Protein AF-A0A0Q8NIK4-F1 (afdb_monomer_lite)

Foldseek 3Di:
DVVVVVVVVVVVVLVVVLVVVLVVLVVQVPDPPPCSNVVSVVVLLVLLVVLLVLLVVLVVVLVDPPDPDLVVSLVSLQVSLVSLVSSLVSVVVCVVVVSDPCVVVVDCSNVRSNVSSVSSVVSSVVSVVVVD

Structure (mmCIF, N/CA/C/O backbone):
data_AF-A0A0Q8NIK4-F1
#
_entry.id   AF-A0A0Q8NIK4-F1
#
loop_
_atom_site.group_PDB
_atom_site.id
_atom_site.type_symbol
_atom_site.label_atom_id
_atom_site.label_alt_id
_atom_site.label_comp_id
_atom_site.label_asym_id
_atom_site.label_entity_id
_atom_site.label_seq_id
_atom_site.pdbx_PDB_ins_code
_atom_site.Cartn_x
_atom_site.Cartn_y
_atom_site.Cartn_z
_atom_site.occupancy
_atom_site.B_iso_or_equiv
_atom_site.auth_seq_id
_ato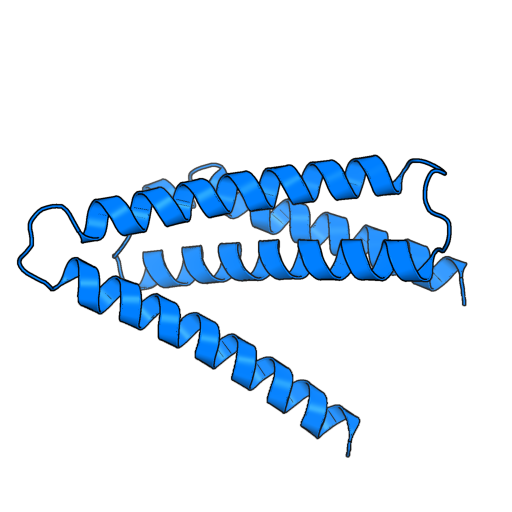m_site.auth_comp_id
_atom_site.auth_asym_id
_atom_site.auth_atom_id
_atom_site.pdbx_PDB_model_num
ATOM 1 N N . MET A 1 1 ? 10.766 -5.848 25.399 1.00 55.03 1 MET A N 1
ATOM 2 C CA . MET A 1 1 ? 11.530 -6.681 24.437 1.00 55.03 1 MET A CA 1
ATOM 3 C C . MET A 1 1 ? 10.677 -7.301 23.326 1.00 55.03 1 MET A C 1
ATOM 5 O O . MET A 1 1 ? 10.915 -6.945 22.181 1.00 55.03 1 MET A O 1
ATOM 9 N N . LYS A 1 2 ? 9.654 -8.132 23.610 1.00 60.34 2 LYS A N 1
ATOM 10 C CA . LYS A 1 2 ? 8.789 -8.764 22.575 1.00 60.34 2 LYS A CA 1
ATOM 11 C C . LYS A 1 2 ? 8.246 -7.798 21.505 1.00 60.34 2 LYS A C 1
ATOM 13 O O . LYS A 1 2 ? 8.284 -8.114 20.325 1.00 60.34 2 LYS A O 1
ATOM 18 N N . ASN A 1 3 ? 7.803 -6.604 21.906 1.00 70.81 3 ASN A N 1
ATOM 19 C CA . ASN A 1 3 ? 7.254 -5.600 20.984 1.00 70.81 3 ASN A CA 1
ATOM 20 C C . ASN A 1 3 ? 8.318 -5.003 20.031 1.00 70.81 3 ASN A C 1
ATOM 22 O O . ASN A 1 3 ? 8.022 -4.696 18.884 1.00 70.81 3 ASN A O 1
ATOM 26 N N . ILE A 1 4 ? 9.572 -4.876 20.483 1.00 74.69 4 ILE A N 1
ATOM 27 C CA . ILE A 1 4 ? 10.686 -4.369 19.659 1.00 74.69 4 ILE A CA 1
ATOM 28 C C . ILE A 1 4 ? 11.083 -5.422 18.620 1.00 74.69 4 ILE A C 1
ATOM 30 O O . ILE A 1 4 ? 11.215 -5.098 17.444 1.00 74.69 4 ILE A O 1
ATOM 34 N N . ILE A 1 5 ? 11.184 -6.686 19.045 1.00 72.75 5 ILE A N 1
ATOM 35 C CA . ILE A 1 5 ? 11.482 -7.823 18.162 1.00 72.75 5 ILE A CA 1
ATOM 36 C C . ILE A 1 5 ? 10.395 -7.961 17.092 1.00 72.75 5 ILE A C 1
ATOM 38 O O . ILE A 1 5 ? 10.711 -8.050 15.913 1.00 72.75 5 ILE A O 1
ATOM 42 N N . TYR A 1 6 ? 9.116 -7.894 17.479 1.00 70.19 6 TYR A N 1
ATOM 43 C CA . TYR A 1 6 ? 8.000 -7.969 16.534 1.00 70.19 6 TYR A CA 1
ATOM 44 C C . TYR A 1 6 ? 8.032 -6.835 15.503 1.00 70.19 6 TYR A C 1
ATOM 46 O O . TYR A 1 6 ? 7.934 -7.094 14.309 1.00 70.19 6 TYR A O 1
ATOM 54 N N . LYS A 1 7 ? 8.231 -5.582 15.938 1.00 66.19 7 LYS A N 1
ATOM 55 C CA . LYS A 1 7 ? 8.348 -4.430 15.028 1.00 66.19 7 LYS A CA 1
ATOM 56 C C . LYS A 1 7 ? 9.536 -4.560 14.074 1.00 66.19 7 LYS A C 1
ATOM 58 O O . LYS A 1 7 ? 9.392 -4.261 12.894 1.00 66.19 7 LYS A O 1
ATOM 63 N N . SER A 1 8 ? 10.683 -5.019 14.575 1.00 63.94 8 SER A N 1
ATOM 64 C CA . SER A 1 8 ? 11.885 -5.246 13.766 1.00 63.94 8 SER A CA 1
ATOM 65 C C . SER A 1 8 ? 11.675 -6.351 12.728 1.00 63.94 8 SER A C 1
ATOM 67 O O . SER A 1 8 ? 12.068 -6.180 11.579 1.00 63.94 8 SER A O 1
ATOM 69 N N . LEU A 1 9 ? 10.984 -7.430 13.100 1.00 67.88 9 LEU A N 1
ATOM 70 C CA . LEU A 1 9 ? 10.668 -8.545 12.208 1.00 67.88 9 LEU A CA 1
ATOM 71 C C . LEU A 1 9 ? 9.644 -8.156 11.130 1.00 67.88 9 LEU A C 1
ATOM 73 O O . LEU A 1 9 ? 9.759 -8.560 9.979 1.00 67.88 9 LEU A O 1
ATOM 77 N N . LEU A 1 10 ? 8.663 -7.321 11.478 1.00 71.69 10 LEU A N 1
ATOM 78 C CA . LEU A 1 10 ? 7.687 -6.786 10.524 1.00 71.69 10 LEU A CA 1
ATOM 79 C C . LEU A 1 10 ? 8.352 -5.824 9.528 1.00 71.69 10 LEU A C 1
ATOM 81 O O . LEU A 1 10 ? 8.053 -5.855 8.336 1.00 71.69 10 LEU A O 1
ATOM 85 N N . LEU A 1 11 ? 9.293 -5.005 10.008 1.00 67.56 11 LEU A N 1
ATOM 86 C CA . LEU A 1 11 ? 10.091 -4.122 9.163 1.00 67.56 11 LEU A CA 1
ATOM 87 C C . LEU A 1 11 ? 11.012 -4.915 8.225 1.00 67.56 11 LEU A C 1
ATOM 89 O O . LEU A 1 11 ? 11.074 -4.602 7.040 1.00 67.56 11 LEU A O 1
ATOM 93 N N . SER A 1 12 ? 11.694 -5.954 8.719 1.00 63.69 12 SER A N 1
ATOM 94 C CA . SER A 1 12 ? 12.572 -6.782 7.884 1.00 63.69 12 SER A CA 1
ATOM 95 C C . SER A 1 12 ? 11.790 -7.551 6.817 1.00 63.69 12 SER A C 1
ATOM 97 O O . SER A 1 12 ? 12.235 -7.610 5.673 1.00 63.69 12 SER A O 1
ATOM 99 N N . LEU A 1 13 ? 10.596 -8.058 7.140 1.00 71.75 13 LEU A N 1
ATOM 100 C CA . LEU A 1 13 ? 9.661 -8.654 6.176 1.00 71.75 13 LEU A CA 1
ATOM 101 C C . LEU A 1 13 ? 9.206 -7.665 5.096 1.00 71.75 13 LEU A C 1
ATOM 103 O O . LEU A 1 13 ? 9.050 -8.042 3.936 1.00 71.75 13 LEU A O 1
ATOM 107 N N . LEU A 1 14 ? 8.989 -6.402 5.464 1.00 72.44 14 LEU A N 1
ATOM 108 C CA . LEU A 1 14 ? 8.603 -5.359 4.518 1.00 72.44 14 LEU A CA 1
ATOM 109 C C . LEU A 1 14 ? 9.765 -5.001 3.582 1.00 72.44 14 LEU A C 1
ATOM 111 O O . LEU A 1 14 ? 9.577 -4.965 2.369 1.00 72.44 14 LEU A O 1
ATOM 115 N N . ILE A 1 15 ? 10.971 -4.814 4.128 1.00 70.31 15 ILE A N 1
ATOM 116 C CA . ILE A 1 15 ? 12.180 -4.523 3.343 1.00 70.31 15 ILE A CA 1
ATOM 117 C C . ILE A 1 15 ? 12.505 -5.681 2.398 1.00 70.31 15 ILE A C 1
ATOM 119 O O . ILE A 1 15 ? 12.762 -5.449 1.222 1.00 70.31 15 ILE A O 1
ATOM 123 N N . THR A 1 16 ? 12.456 -6.925 2.878 1.00 71.19 16 THR A N 1
ATOM 124 C CA . THR A 1 16 ? 12.718 -8.109 2.043 1.00 71.19 16 THR A CA 1
ATOM 125 C C . THR A 1 16 ? 11.670 -8.286 0.949 1.00 71.19 16 THR A C 1
ATOM 127 O O . THR A 1 16 ? 12.046 -8.592 -0.179 1.00 71.19 16 THR A O 1
ATOM 130 N N . ASN A 1 17 ? 10.386 -8.021 1.222 1.00 75.44 17 ASN A N 1
ATOM 131 C CA . ASN A 1 17 ? 9.359 -8.015 0.177 1.00 75.44 17 ASN A CA 1
ATOM 132 C C . ASN A 1 17 ? 9.643 -6.949 -0.883 1.00 75.44 17 ASN A C 1
ATOM 134 O O . ASN A 1 17 ? 9.665 -7.272 -2.068 1.00 75.44 17 ASN A O 1
ATOM 138 N N . ILE A 1 18 ? 9.918 -5.708 -0.474 1.00 76.00 18 ILE A N 1
ATOM 139 C CA . ILE A 1 18 ? 10.253 -4.628 -1.413 1.00 76.00 18 ILE A CA 1
ATOM 140 C C . ILE A 1 18 ? 11.476 -5.019 -2.245 1.00 76.00 18 ILE A C 1
ATOM 142 O O . ILE A 1 18 ? 11.418 -4.969 -3.468 1.00 76.00 18 ILE A O 1
ATOM 146 N N . TRP A 1 19 ? 12.548 -5.479 -1.599 1.00 72.75 19 TRP A N 1
ATOM 147 C CA . TRP A 1 19 ? 13.774 -5.903 -2.270 1.00 72.75 19 TRP A CA 1
ATOM 148 C C . TRP A 1 19 ? 13.537 -7.047 -3.258 1.00 72.75 19 TRP A C 1
ATOM 150 O O . TRP A 1 19 ? 14.012 -6.988 -4.386 1.00 72.75 19 TRP A O 1
ATOM 160 N N . SER A 1 20 ? 12.762 -8.064 -2.873 1.00 70.81 20 SER A N 1
ATOM 161 C CA . SER A 1 20 ? 12.446 -9.198 -3.749 1.00 70.81 20 SER A CA 1
ATOM 162 C C . SER A 1 20 ? 11.687 -8.765 -5.001 1.00 70.81 20 SER A C 1
ATOM 164 O O . SER A 1 20 ? 11.989 -9.234 -6.096 1.00 70.81 20 SER A O 1
ATOM 166 N N . VAL A 1 21 ? 10.757 -7.818 -4.861 1.00 72.88 21 VAL A N 1
ATOM 167 C CA . VAL A 1 21 ? 10.010 -7.291 -5.999 1.00 72.88 21 VAL A CA 1
ATOM 168 C C . VAL A 1 21 ? 10.908 -6.410 -6.865 1.00 72.88 21 VAL A C 1
ATOM 170 O O . VAL A 1 21 ? 10.871 -6.535 -8.081 1.00 72.88 21 VAL A O 1
ATOM 173 N N . VAL A 1 22 ? 11.771 -5.581 -6.276 1.00 70.62 22 VAL A N 1
ATOM 174 C CA . VAL A 1 22 ? 12.755 -4.782 -7.028 1.00 70.62 22 VAL A CA 1
ATOM 175 C C . VAL A 1 22 ? 13.700 -5.676 -7.825 1.00 70.62 22 VAL A C 1
ATOM 177 O O . VAL A 1 22 ? 13.869 -5.464 -9.020 1.00 70.62 22 VAL A O 1
ATOM 180 N N . MET A 1 23 ? 14.256 -6.717 -7.204 1.00 66.19 23 MET A N 1
ATOM 181 C CA . MET A 1 23 ? 15.102 -7.697 -7.888 1.00 66.19 23 MET A CA 1
ATOM 182 C C . MET A 1 23 ? 14.343 -8.433 -8.994 1.00 66.19 23 MET A C 1
ATOM 184 O O . MET A 1 23 ? 14.907 -8.685 -10.054 1.00 66.19 23 MET A O 1
ATOM 188 N N . PHE A 1 24 ? 13.062 -8.742 -8.778 1.00 71.62 24 PHE A N 1
ATOM 189 C CA . PHE A 1 24 ? 12.196 -9.306 -9.810 1.00 71.62 24 PHE A CA 1
ATOM 190 C C . PHE A 1 24 ? 12.030 -8.350 -10.997 1.00 71.62 24 PHE A C 1
ATOM 192 O O . PHE A 1 24 ? 12.140 -8.790 -12.139 1.00 71.62 24 PHE A O 1
ATOM 199 N N . PHE A 1 25 ? 11.828 -7.053 -10.745 1.00 69.06 25 PHE A N 1
ATOM 200 C CA . PHE A 1 25 ? 11.796 -6.039 -11.797 1.00 69.06 25 PHE A CA 1
ATOM 201 C C . PHE A 1 25 ? 13.129 -5.969 -12.547 1.00 69.06 25 PHE A C 1
ATOM 203 O O . PHE A 1 25 ? 13.125 -6.134 -13.761 1.00 69.06 25 PHE A O 1
ATOM 210 N N . ILE A 1 26 ? 14.257 -5.810 -11.848 1.00 68.69 26 ILE A N 1
ATOM 211 C CA . ILE A 1 26 ? 15.593 -5.747 -12.465 1.00 68.69 26 ILE A CA 1
ATOM 212 C C . ILE A 1 26 ? 15.831 -6.978 -13.352 1.00 68.69 26 ILE A C 1
ATOM 214 O O . ILE A 1 26 ? 16.090 -6.844 -14.542 1.00 68.69 26 ILE A O 1
ATOM 218 N N . TYR A 1 27 ? 15.622 -8.183 -12.818 1.00 67.56 27 TYR A N 1
ATOM 219 C CA . TYR A 1 27 ? 15.838 -9.438 -13.543 1.00 67.56 27 TYR A CA 1
ATOM 220 C C . TYR A 1 27 ? 14.981 -9.582 -14.812 1.00 67.56 27 TYR A C 1
ATOM 222 O O . TYR A 1 27 ? 15.425 -10.149 -15.812 1.00 67.56 27 TYR A O 1
ATOM 230 N N . TYR A 1 28 ? 13.735 -9.103 -14.780 1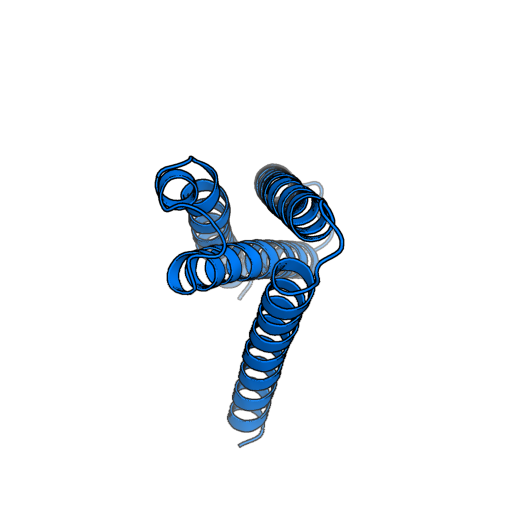.00 66.50 28 TYR A N 1
ATOM 231 C CA . TYR A 1 28 ? 12.816 -9.191 -15.919 1.00 66.50 28 TYR A CA 1
ATOM 232 C C . TYR A 1 28 ? 12.999 -8.084 -16.956 1.00 66.50 28 TYR A C 1
ATOM 234 O O . TYR A 1 28 ? 12.549 -8.259 -18.092 1.00 66.50 28 TYR A O 1
ATOM 242 N N . PHE A 1 29 ? 13.610 -6.964 -16.568 1.00 66.19 29 PHE A N 1
ATOM 243 C CA . PHE A 1 29 ? 13.970 -5.871 -17.467 1.00 66.19 29 PHE A CA 1
ATOM 244 C C . PHE A 1 29 ? 15.362 -6.062 -18.095 1.00 66.19 29 PHE 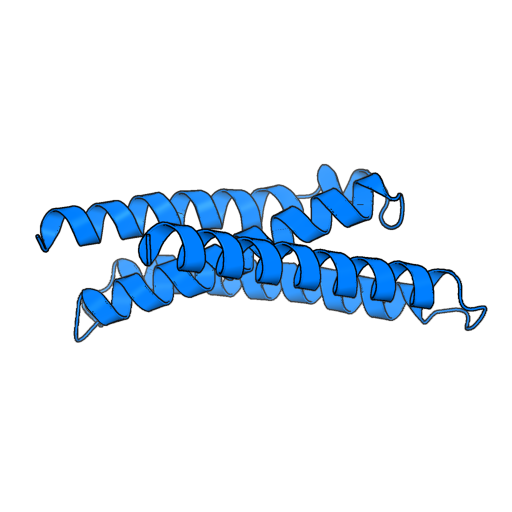A C 1
ATOM 246 O O . PHE A 1 29 ? 15.540 -5.662 -19.241 1.00 66.19 29 PHE A O 1
ATOM 253 N N . ASP A 1 30 ? 16.291 -6.744 -17.413 1.00 65.50 30 ASP A N 1
ATOM 254 C CA . ASP A 1 30 ? 17.627 -7.085 -17.938 1.00 65.50 30 ASP A CA 1
ATOM 255 C C . ASP A 1 30 ? 17.646 -8.340 -18.830 1.00 65.50 30 ASP A C 1
ATOM 257 O O . ASP A 1 30 ? 18.608 -8.576 -19.563 1.00 65.50 30 ASP A O 1
ATOM 261 N N . ASN A 1 31 ? 16.602 -9.175 -18.799 1.00 63.81 31 ASN A N 1
ATOM 262 C CA . ASN A 1 31 ? 16.534 -10.352 -19.665 1.00 63.81 31 ASN A CA 1
ATOM 263 C C . ASN A 1 31 ? 16.185 -9.971 -21.121 1.00 63.81 31 ASN A C 1
ATOM 265 O O . ASN A 1 31 ? 15.229 -9.230 -21.349 1.00 63.81 31 ASN A O 1
ATOM 269 N N . PRO A 1 32 ? 16.855 -10.557 -22.134 1.00 56.91 32 PRO A N 1
ATOM 270 C CA . PRO A 1 32 ? 16.686 -10.212 -23.552 1.00 56.91 32 PRO A CA 1
ATOM 271 C C . PRO A 1 32 ? 15.357 -10.681 -24.170 1.00 56.91 32 PRO A C 1
ATOM 273 O O . PRO A 1 32 ? 15.155 -10.558 -25.380 1.00 56.91 32 PRO A O 1
ATOM 276 N N . VAL A 1 33 ? 14.432 -11.222 -23.368 1.00 62.03 33 VAL A N 1
ATOM 277 C CA . VAL A 1 33 ? 13.078 -11.552 -23.820 1.00 62.03 33 VAL A CA 1
ATOM 278 C C . VAL A 1 33 ? 12.316 -10.241 -23.991 1.00 62.03 33 VAL A C 1
ATOM 280 O O . VAL A 1 33 ? 11.651 -9.751 -23.077 1.00 62.03 33 VAL A O 1
ATOM 283 N N . LEU A 1 34 ? 12.446 -9.657 -25.186 1.00 51.75 34 LEU A N 1
ATOM 284 C CA . LEU A 1 34 ? 11.666 -8.515 -25.655 1.00 51.75 34 LEU A CA 1
ATOM 285 C C . LEU A 1 34 ? 10.216 -8.685 -25.167 1.00 51.75 34 LEU A C 1
ATOM 287 O O . LEU A 1 34 ? 9.591 -9.707 -25.435 1.00 51.75 34 LEU A O 1
ATOM 291 N N . PHE A 1 35 ? 9.712 -7.704 -24.412 1.00 57.97 35 PHE A N 1
ATOM 292 C CA . PHE A 1 35 ? 8.357 -7.612 -23.831 1.00 57.97 35 PHE A CA 1
ATOM 293 C C . PHE A 1 35 ? 8.095 -8.190 -22.429 1.00 57.97 35 PHE A C 1
ATOM 295 O O . PHE A 1 35 ? 7.039 -7.880 -21.866 1.00 57.97 35 PHE A O 1
ATOM 302 N N . SER A 1 36 ? 9.010 -8.929 -21.791 1.00 62.00 36 SER A N 1
ATOM 303 C CA . SER A 1 36 ? 8.738 -9.455 -20.441 1.00 62.00 36 SER A CA 1
ATOM 304 C C . SER A 1 36 ? 8.669 -8.357 -19.366 1.00 62.00 36 SER A C 1
ATOM 306 O O . SER A 1 36 ? 7.750 -8.365 -18.545 1.00 62.00 36 SER A O 1
ATOM 308 N N . GLY A 1 37 ? 9.552 -7.354 -19.427 1.00 64.12 37 GLY A N 1
ATOM 309 C CA . GLY A 1 37 ? 9.532 -6.196 -18.521 1.00 64.12 37 GLY A CA 1
ATOM 310 C C . GLY A 1 37 ? 8.246 -5.360 -18.623 1.00 64.12 37 GLY A C 1
ATOM 311 O O . GLY A 1 37 ? 7.640 -5.009 -17.609 1.00 64.12 37 GLY A O 1
ATOM 312 N N . PHE A 1 38 ? 7.743 -5.124 -19.842 1.00 67.00 38 PHE A N 1
ATOM 313 C CA . PHE A 1 38 ? 6.494 -4.379 -20.065 1.00 67.00 38 PHE A CA 1
ATOM 314 C C . PHE A 1 38 ? 5.267 -5.087 -19.484 1.00 67.00 38 PHE A C 1
ATOM 316 O O . PHE A 1 38 ? 4.389 -4.435 -18.918 1.00 67.00 38 PHE A O 1
ATOM 323 N N . LYS A 1 39 ? 5.213 -6.421 -19.575 1.00 67.94 39 LYS A N 1
ATOM 324 C CA . LYS A 1 39 ? 4.135 -7.214 -18.969 1.00 67.94 39 LYS A CA 1
ATOM 325 C C . LYS A 1 39 ? 4.132 -7.067 -17.447 1.00 67.94 39 LYS A C 1
ATOM 327 O O . LYS A 1 39 ? 3.075 -6.859 -16.852 1.00 67.94 39 LYS A O 1
ATOM 332 N N . THR A 1 40 ? 5.308 -7.119 -16.828 1.00 70.19 40 THR A N 1
ATOM 333 C CA . THR A 1 40 ? 5.477 -6.940 -15.382 1.00 70.19 40 THR A CA 1
ATOM 334 C C . THR A 1 40 ? 5.067 -5.539 -14.924 1.00 70.19 40 THR A C 1
ATOM 336 O O . THR A 1 40 ? 4.341 -5.392 -13.941 1.00 70.19 40 THR A O 1
ATOM 339 N N . LEU A 1 41 ? 5.451 -4.508 -15.677 1.00 73.00 41 LEU A N 1
ATOM 340 C CA . LEU A 1 41 ? 5.059 -3.123 -15.417 1.00 73.00 41 LEU A CA 1
ATOM 341 C C . LEU A 1 41 ? 3.545 -2.907 -15.559 1.00 73.00 41 LEU A C 1
ATOM 343 O O . LEU A 1 41 ? 2.941 -2.238 -14.722 1.00 73.00 41 LEU A O 1
ATOM 347 N N . PHE A 1 42 ? 2.905 -3.522 -16.556 1.00 74.88 42 PHE A N 1
ATOM 348 C CA . PHE A 1 42 ? 1.451 -3.463 -16.708 1.00 74.88 42 PHE A CA 1
ATOM 349 C C . PHE A 1 42 ? 0.719 -4.120 -15.530 1.00 74.88 42 PHE A C 1
ATOM 351 O O . PHE A 1 42 ? -0.191 -3.519 -14.959 1.00 74.88 42 PHE A O 1
ATOM 358 N N . ILE A 1 43 ? 1.146 -5.322 -15.119 1.00 75.94 43 ILE A N 1
ATOM 359 C CA . ILE A 1 43 ? 0.591 -6.026 -13.948 1.00 75.94 43 ILE A CA 1
ATOM 360 C C . ILE A 1 43 ? 0.717 -5.161 -12.693 1.00 75.94 43 ILE A C 1
ATOM 362 O O . ILE A 1 43 ? -0.205 -5.091 -11.879 1.00 75.94 43 ILE A O 1
ATOM 366 N N . TYR A 1 44 ? 1.843 -4.474 -12.544 1.00 79.62 44 TYR A N 1
ATOM 367 C CA . TYR A 1 44 ? 2.082 -3.582 -11.427 1.00 79.62 44 TYR A CA 1
ATOM 368 C C . TYR A 1 44 ? 1.157 -2.358 -11.424 1.00 79.62 44 TYR A C 1
ATOM 370 O O . TYR A 1 44 ? 0.482 -2.116 -10.424 1.00 79.62 44 TYR A O 1
ATOM 378 N N . ILE A 1 45 ? 1.044 -1.639 -12.545 1.00 78.00 45 ILE A N 1
ATOM 379 C CA . ILE A 1 45 ? 0.123 -0.495 -12.673 1.00 78.00 45 ILE A CA 1
ATOM 380 C C . ILE A 1 45 ? -1.320 -0.935 -12.402 1.00 78.00 45 ILE A C 1
ATOM 382 O O . ILE A 1 45 ? -2.054 -0.272 -11.668 1.00 78.00 45 ILE A O 1
ATOM 386 N N . TRP A 1 46 ? -1.721 -2.085 -12.944 1.00 81.88 46 TRP A N 1
ATOM 387 C CA . TRP A 1 46 ? -3.036 -2.669 -12.700 1.00 81.88 46 TRP A CA 1
ATOM 388 C C . TRP A 1 46 ? -3.262 -2.988 -11.213 1.00 81.88 46 TRP A C 1
ATOM 390 O O . TRP A 1 46 ? -4.325 -2.706 -10.659 1.00 81.88 46 TRP A O 1
ATOM 400 N N . SER A 1 47 ? -2.238 -3.505 -10.533 1.00 84.06 47 SER A N 1
ATOM 401 C CA . SER A 1 47 ? -2.279 -3.777 -9.091 1.00 84.06 47 SER A CA 1
ATOM 402 C C . SER A 1 47 ? -2.414 -2.495 -8.264 1.00 84.06 47 SER A C 1
ATOM 404 O O . SER A 1 47 ? -3.173 -2.474 -7.292 1.00 84.06 47 SER A O 1
ATOM 406 N N . CYS A 1 48 ? -1.758 -1.401 -8.670 1.00 83.56 48 CYS A N 1
ATOM 407 C CA . CYS A 1 48 ? -1.933 -0.089 -8.046 1.00 83.56 48 CYS A CA 1
ATOM 408 C C . CYS A 1 48 ? -3.386 0.398 -8.154 1.00 83.56 48 CYS A C 1
ATOM 410 O O . CYS A 1 48 ? -3.960 0.800 -7.140 1.00 83.56 48 CYS A O 1
ATOM 412 N N . TRP A 1 49 ? -4.009 0.286 -9.334 1.00 85.12 49 TRP A N 1
ATOM 413 C CA . TRP A 1 49 ? -5.423 0.634 -9.534 1.00 85.12 49 TRP A CA 1
ATOM 414 C C . TRP A 1 49 ? -6.369 -0.200 -8.680 1.00 85.12 49 TRP A C 1
ATOM 416 O O . TRP A 1 49 ? -7.243 0.360 -8.017 1.00 85.12 49 TRP A O 1
ATOM 426 N N . ILE A 1 50 ? -6.192 -1.524 -8.669 1.00 86.94 50 ILE A N 1
ATOM 427 C CA . ILE A 1 50 ? -7.012 -2.418 -7.844 1.00 86.94 50 ILE A CA 1
ATOM 428 C C . ILE A 1 50 ? -6.869 -2.041 -6.369 1.00 86.94 50 ILE A C 1
ATOM 430 O O . ILE A 1 50 ? -7.871 -1.916 -5.669 1.00 86.94 50 ILE A O 1
ATOM 434 N N . SER A 1 51 ? -5.640 -1.823 -5.896 1.00 88.88 51 SER A N 1
ATOM 435 C CA . SER A 1 51 ? -5.369 -1.461 -4.503 1.00 88.88 51 SER A CA 1
ATOM 436 C C . SER A 1 51 ? -6.013 -0.125 -4.114 1.00 88.88 51 SER A C 1
ATOM 438 O O . SER A 1 51 ? -6.665 -0.036 -3.069 1.00 88.88 51 SER A O 1
ATOM 440 N N . SER A 1 52 ? -5.914 0.886 -4.983 1.00 86.81 52 SER A N 1
ATOM 441 C CA . SER A 1 52 ? -6.614 2.166 -4.826 1.00 86.81 52 SER A CA 1
ATOM 442 C C . SER A 1 52 ? -8.134 1.977 -4.784 1.00 86.81 52 SER A C 1
ATOM 444 O O . SER A 1 52 ? -8.802 2.469 -3.875 1.00 86.81 52 SER A O 1
ATOM 446 N N . GLY A 1 53 ? -8.698 1.221 -5.730 1.00 89.50 53 GLY A N 1
ATOM 447 C CA . GLY A 1 53 ? -10.134 0.945 -5.795 1.00 89.50 53 GLY A CA 1
ATOM 448 C C . GLY A 1 53 ? -10.647 0.241 -4.539 1.00 89.50 53 GLY A C 1
ATOM 449 O O . GLY A 1 53 ? -11.636 0.672 -3.945 1.00 89.50 53 GLY A O 1
ATOM 450 N N . LEU A 1 54 ? -9.930 -0.782 -4.066 1.00 91.25 54 LEU A N 1
ATOM 451 C CA . LEU A 1 54 ? -10.221 -1.462 -2.802 1.00 91.25 54 LEU A CA 1
ATOM 452 C C . LEU A 1 54 ? -10.098 -0.519 -1.602 1.00 91.25 54 LEU A C 1
ATOM 454 O O . LEU A 1 54 ? -10.915 -0.589 -0.686 1.00 91.25 54 LEU A O 1
ATOM 458 N N . GLY A 1 55 ? -9.121 0.387 -1.610 1.00 90.38 55 GLY A N 1
ATOM 459 C CA . GLY A 1 55 ? -8.953 1.418 -0.589 1.00 90.38 55 GLY A CA 1
ATOM 460 C C . GLY A 1 55 ? -10.125 2.391 -0.508 1.00 90.38 55 GLY A C 1
ATOM 461 O O . GLY A 1 55 ? -10.628 2.670 0.581 1.00 90.38 55 GLY A O 1
ATOM 462 N N . ILE A 1 56 ? -10.623 2.856 -1.651 1.00 92.19 56 ILE A N 1
ATOM 463 C CA . ILE A 1 56 ? -11.815 3.709 -1.711 1.00 92.19 56 ILE A CA 1
ATOM 464 C C . ILE A 1 56 ? -13.052 2.924 -1.258 1.00 92.19 56 ILE A C 1
ATOM 466 O O . ILE A 1 56 ? -13.813 3.406 -0.418 1.00 92.19 56 ILE A O 1
ATOM 470 N N . LEU A 1 57 ? -13.230 1.694 -1.746 1.00 92.94 57 LEU A N 1
ATOM 471 C CA . LEU A 1 57 ? -14.354 0.834 -1.370 1.00 92.94 57 LEU A CA 1
ATOM 472 C C . LEU A 1 57 ? -14.380 0.554 0.135 1.00 92.94 57 LEU A C 1
ATOM 474 O O . LEU A 1 57 ? -15.417 0.732 0.772 1.00 92.94 57 LEU A O 1
ATOM 478 N N . ILE A 1 58 ? -13.249 0.167 0.733 1.00 91.12 58 ILE A N 1
ATOM 479 C CA . ILE A 1 58 ? -13.181 -0.117 2.171 1.00 91.12 58 ILE A CA 1
ATOM 480 C C . ILE A 1 58 ? -13.438 1.152 2.992 1.00 91.12 58 ILE A C 1
ATOM 482 O O . ILE A 1 58 ? -14.098 1.088 4.031 1.00 91.12 58 ILE A O 1
ATOM 486 N N . LEU A 1 59 ? -12.970 2.318 2.523 1.00 90.75 59 LEU A N 1
ATOM 487 C CA . LEU A 1 59 ? -13.245 3.605 3.157 1.00 90.75 59 LEU A CA 1
ATOM 488 C C . LEU A 1 59 ? -14.741 3.906 3.152 1.00 90.75 59 LEU A C 1
ATOM 490 O O . LEU A 1 59 ? -15.282 4.200 4.220 1.00 90.75 59 LEU A O 1
ATOM 494 N N . LEU A 1 60 ? -15.410 3.773 2.004 1.00 90.69 60 LEU A N 1
ATOM 495 C CA . LEU A 1 60 ? -16.858 3.953 1.868 1.00 90.69 60 LEU A CA 1
ATOM 496 C C . LEU A 1 60 ? -17.625 2.971 2.756 1.00 90.69 60 LEU A C 1
ATOM 498 O O . LEU A 1 60 ? -18.452 3.388 3.572 1.00 90.69 60 LEU A O 1
ATOM 502 N N . PHE A 1 61 ? -17.280 1.682 2.704 1.00 87.81 61 PHE A N 1
ATOM 503 C CA . PHE A 1 61 ? -17.863 0.678 3.590 1.00 87.81 61 PHE A CA 1
ATOM 504 C C . PHE A 1 61 ? -17.630 1.016 5.060 1.00 87.81 61 PHE A C 1
ATOM 506 O O . PHE A 1 61 ? -18.492 0.742 5.893 1.00 87.81 61 PHE A O 1
ATOM 513 N N . SER A 1 62 ? -16.514 1.661 5.411 1.00 86.12 62 SER A N 1
ATOM 514 C CA . SER A 1 62 ? -16.248 2.074 6.788 1.00 86.12 62 SER A CA 1
ATOM 515 C C . SER A 1 62 ? -17.213 3.150 7.307 1.00 86.12 62 SER A C 1
ATOM 517 O O . SER A 1 62 ? -17.274 3.389 8.519 1.00 86.12 62 SER A O 1
ATOM 519 N N . PHE A 1 63 ? -17.954 3.845 6.449 1.00 85.12 63 PHE A N 1
ATOM 520 C CA . PHE A 1 63 ? -18.998 4.778 6.881 1.00 85.12 63 PHE A CA 1
ATOM 521 C C . PHE A 1 63 ? -20.338 4.084 7.116 1.00 85.12 63 PHE A C 1
ATOM 523 O O . PHE A 1 63 ? -21.117 4.546 7.947 1.00 85.12 63 PHE A O 1
ATOM 530 N N . LEU A 1 64 ? -20.566 2.939 6.477 1.00 86.00 64 LEU A N 1
ATOM 531 C CA . LEU A 1 64 ? -21.792 2.169 6.635 1.00 86.00 64 LEU A CA 1
ATOM 532 C C . LEU A 1 64 ? -21.801 1.399 7.968 1.00 86.00 64 LEU A C 1
ATOM 534 O O . LEU A 1 64 ? -20.767 0.947 8.470 1.00 86.00 64 LEU A O 1
ATOM 538 N N . LYS A 1 65 ? -22.996 1.214 8.545 1.00 74.75 65 LYS A N 1
ATOM 539 C CA . LYS A 1 65 ? -23.227 0.410 9.765 1.00 74.75 65 LYS A CA 1
ATOM 540 C C . LYS A 1 65 ? -23.255 -1.110 9.501 1.00 74.75 65 LYS A C 1
ATOM 542 O O . LYS A 1 65 ? -23.724 -1.865 10.339 1.00 74.75 65 LYS A O 1
ATOM 547 N N . ILE A 1 66 ? -22.739 -1.561 8.356 1.00 79.38 66 ILE A N 1
ATOM 548 C CA . ILE A 1 66 ? -22.772 -2.971 7.914 1.00 79.38 66 ILE A CA 1
ATOM 549 C C . ILE A 1 66 ? -21.846 -3.870 8.759 1.00 79.38 66 ILE A C 1
ATOM 551 O O . ILE A 1 66 ? -22.015 -5.084 8.818 1.00 79.38 66 ILE A O 1
ATOM 555 N N . TRP A 1 67 ? -20.858 -3.289 9.441 1.00 79.38 67 TRP A N 1
ATOM 556 C CA . TRP A 1 67 ? -19.831 -4.042 10.157 1.00 79.38 67 TRP A CA 1
ATOM 557 C C . TRP A 1 67 ? -20.331 -4.609 11.486 1.00 79.38 67 TRP A C 1
ATOM 559 O O . TRP A 1 67 ? -20.705 -3.855 12.381 1.00 79.38 67 TRP A O 1
ATOM 569 N N . LYS A 1 68 ? -20.220 -5.933 11.652 1.00 77.00 68 LYS A N 1
ATOM 570 C CA . LYS A 1 68 ? -20.588 -6.644 12.888 1.00 77.00 68 LYS A CA 1
ATOM 571 C C . LYS A 1 68 ? -19.705 -6.277 14.093 1.00 77.00 68 LYS A C 1
ATOM 573 O O . LYS A 1 68 ? -20.160 -6.365 15.226 1.00 77.00 68 LYS A O 1
ATOM 578 N N . SER A 1 69 ? -18.449 -5.873 13.871 1.00 85.12 69 SER A N 1
ATOM 579 C CA . SER A 1 69 ? -17.511 -5.494 14.941 1.00 85.12 69 SER A CA 1
ATOM 580 C C . SER A 1 69 ? -16.562 -4.370 14.518 1.00 85.12 69 SER A C 1
ATOM 582 O O . SER A 1 69 ? -15.978 -4.414 13.430 1.00 85.12 69 SER A O 1
ATOM 584 N N . ASN A 1 70 ? -16.327 -3.404 15.416 1.00 85.06 70 ASN A N 1
ATOM 585 C CA . ASN A 1 70 ? -15.335 -2.339 15.221 1.00 85.06 70 ASN A CA 1
ATOM 586 C C . ASN A 1 70 ? -13.915 -2.893 15.027 1.00 85.06 70 ASN A C 1
ATOM 588 O O . ASN A 1 70 ? -13.148 -2.320 14.255 1.00 85.06 70 ASN A O 1
ATOM 592 N N . GLN A 1 71 ? -13.577 -4.023 15.656 1.00 85.62 71 GLN A N 1
ATOM 593 C CA . GLN A 1 71 ? -12.268 -4.661 15.489 1.00 85.62 71 GLN A CA 1
ATOM 594 C C . GLN A 1 71 ? -12.076 -5.180 14.059 1.00 85.62 71 GLN A C 1
ATOM 596 O O . GLN A 1 71 ? -11.062 -4.883 13.434 1.00 85.62 71 GLN A O 1
ATOM 601 N N . SER A 1 72 ? -13.078 -5.877 13.504 1.00 85.00 72 SER A N 1
ATOM 602 C CA . SER A 1 72 ? -13.027 -6.395 12.123 1.00 85.00 72 SER A CA 1
ATOM 603 C C . SER A 1 72 ? -12.875 -5.277 11.086 1.00 85.00 72 SER A C 1
ATOM 605 O O . SER A 1 72 ? -12.094 -5.378 10.142 1.00 85.00 72 SER A O 1
ATOM 607 N N . LYS A 1 73 ? -13.563 -4.159 11.327 1.00 87.44 73 LYS A N 1
ATOM 608 C CA . LYS A 1 73 ? -13.517 -2.956 10.502 1.00 87.44 73 LYS A CA 1
ATOM 609 C C . LYS A 1 73 ? -12.141 -2.295 10.521 1.00 87.44 73 LYS A C 1
ATOM 611 O O . LYS A 1 73 ? -11.627 -1.916 9.474 1.00 87.44 73 LYS A O 1
ATOM 616 N N . VAL A 1 74 ? -11.545 -2.152 11.705 1.00 89.00 74 VAL A N 1
ATOM 617 C CA . VAL A 1 74 ? -10.194 -1.593 11.864 1.00 89.00 74 VAL A CA 1
ATOM 618 C C . VAL A 1 74 ? -9.151 -2.512 11.237 1.00 89.00 74 VAL A C 1
ATOM 620 O O . VAL A 1 74 ? -8.269 -2.016 10.546 1.00 89.00 74 VAL A O 1
ATOM 623 N N . PHE A 1 75 ? -9.274 -3.828 11.416 1.00 89.06 75 PHE A N 1
ATOM 624 C CA . PHE A 1 75 ? -8.369 -4.799 10.805 1.00 89.06 75 PHE A CA 1
ATOM 625 C C . PHE A 1 75 ? -8.356 -4.676 9.277 1.00 89.06 75 PHE A C 1
ATOM 627 O O . PHE A 1 75 ? -7.290 -4.520 8.688 1.00 89.06 75 PHE A O 1
ATOM 634 N N . LEU A 1 76 ? -9.531 -4.657 8.641 1.00 89.50 76 LEU A N 1
ATOM 635 C CA . LEU A 1 76 ? -9.633 -4.521 7.186 1.00 89.50 76 LEU A CA 1
ATOM 636 C C . LEU A 1 76 ? -9.159 -3.157 6.677 1.00 89.50 76 LEU A C 1
ATOM 638 O O . LEU A 1 76 ? -8.482 -3.098 5.653 1.00 89.50 76 LEU A O 1
ATOM 642 N N . LEU A 1 77 ? -9.438 -2.074 7.410 1.00 90.62 77 LEU A N 1
ATOM 643 C CA . LEU A 1 77 ? -8.869 -0.760 7.107 1.00 90.62 77 LEU A CA 1
ATOM 644 C C . LEU A 1 77 ? -7.338 -0.807 7.134 1.00 90.62 77 LEU A C 1
ATOM 646 O O . LEU A 1 77 ? -6.707 -0.422 6.159 1.00 90.62 77 LEU A O 1
ATOM 650 N N . ILE A 1 78 ? -6.735 -1.315 8.210 1.00 90.50 78 ILE A N 1
ATOM 651 C CA . ILE A 1 78 ? -5.275 -1.379 8.350 1.00 90.50 78 ILE A CA 1
ATOM 652 C C . ILE A 1 78 ? -4.653 -2.266 7.266 1.00 90.50 78 ILE A C 1
ATOM 654 O O . ILE A 1 78 ? -3.650 -1.868 6.683 1.00 90.50 78 ILE A O 1
ATOM 658 N N . LEU A 1 79 ? -5.257 -3.417 6.957 1.00 88.81 79 LEU A N 1
ATOM 659 C CA . LEU A 1 79 ? -4.785 -4.328 5.912 1.00 88.81 79 LEU A CA 1
ATOM 660 C C . LEU A 1 79 ? -4.723 -3.629 4.544 1.00 88.81 79 LEU A C 1
ATOM 662 O O . LEU A 1 79 ? -3.686 -3.630 3.886 1.00 88.81 79 LEU A O 1
ATOM 666 N N . ILE A 1 80 ? -5.820 -2.992 4.127 1.00 90.69 80 ILE A N 1
ATOM 667 C CA . ILE A 1 80 ? -5.895 -2.305 2.830 1.00 90.69 80 ILE A CA 1
ATOM 668 C C . ILE A 1 80 ? -5.015 -1.049 2.807 1.00 90.69 80 ILE A C 1
ATOM 670 O O . ILE A 1 80 ? -4.378 -0.757 1.793 1.00 90.69 80 ILE A O 1
ATOM 674 N N . GLY A 1 81 ? -4.928 -0.327 3.926 1.00 90.31 81 GLY A N 1
ATOM 675 C CA . GLY A 1 81 ? -3.998 0.789 4.085 1.00 90.31 81 GLY A CA 1
ATOM 676 C C . GLY A 1 81 ? -2.547 0.347 3.918 1.00 90.31 81 GLY A C 1
ATOM 677 O O . GLY A 1 81 ? -1.789 1.006 3.213 1.00 90.31 81 GLY A O 1
ATOM 678 N N . TRP A 1 82 ? -2.180 -0.799 4.495 1.00 89.50 82 TRP A N 1
ATOM 679 C CA . TRP A 1 82 ? -0.846 -1.378 4.365 1.00 89.50 82 TRP A CA 1
ATOM 680 C C . TRP A 1 82 ? -0.520 -1.769 2.919 1.00 89.50 82 TRP A C 1
ATOM 682 O O . TRP A 1 82 ? 0.554 -1.422 2.436 1.00 89.50 82 TRP A O 1
ATOM 692 N N . PHE A 1 83 ? -1.456 -2.389 2.189 1.00 88.38 83 PHE A N 1
ATOM 693 C CA . PHE A 1 83 ? -1.276 -2.662 0.757 1.00 88.38 83 PHE A CA 1
ATOM 694 C C . PHE A 1 83 ? -1.067 -1.383 -0.060 1.00 88.38 83 PHE A C 1
ATOM 696 O O . PHE A 1 83 ? -0.186 -1.331 -0.914 1.00 88.38 83 PHE A O 1
ATOM 703 N N . ASN A 1 84 ? -1.848 -0.335 0.208 1.00 90.50 84 ASN A N 1
ATOM 704 C CA . ASN A 1 84 ? -1.690 0.945 -0.479 1.00 90.50 84 ASN A CA 1
ATOM 705 C C . ASN A 1 84 ? -0.309 1.569 -0.204 1.00 90.50 84 ASN A C 1
ATOM 707 O O . ASN A 1 84 ? 0.354 1.979 -1.154 1.00 90.50 84 ASN A O 1
ATOM 711 N N . ILE A 1 85 ? 0.166 1.541 1.049 1.00 90.31 85 ILE A N 1
ATOM 712 C CA . ILE A 1 85 ? 1.530 1.973 1.414 1.00 90.31 85 ILE A CA 1
ATOM 713 C C . ILE A 1 85 ? 2.578 1.153 0.667 1.00 90.31 85 ILE A C 1
ATOM 715 O O . ILE A 1 85 ? 3.511 1.724 0.109 1.00 90.31 85 ILE A O 1
ATOM 719 N N . PHE A 1 86 ? 2.427 -0.172 0.645 1.00 87.19 86 PHE A N 1
ATOM 720 C CA . PHE A 1 86 ? 3.366 -1.067 -0.019 1.00 87.19 86 PHE A CA 1
ATOM 721 C C . PHE A 1 86 ? 3.526 -0.707 -1.498 1.00 87.19 86 PHE A C 1
ATOM 723 O O . PHE A 1 86 ? 4.645 -0.468 -1.941 1.00 87.19 86 PHE A O 1
ATOM 730 N N . PHE A 1 87 ? 2.420 -0.575 -2.237 1.00 85.50 87 PHE A N 1
ATOM 731 C CA . PHE A 1 87 ? 2.457 -0.185 -3.648 1.00 85.50 87 PHE A CA 1
ATOM 732 C C . PHE A 1 87 ? 3.002 1.235 -3.857 1.00 85.50 87 PHE A C 1
ATOM 734 O O . PHE A 1 87 ? 3.770 1.454 -4.786 1.00 85.50 87 PHE A O 1
ATOM 741 N N . SER A 1 88 ? 2.685 2.196 -2.982 1.00 87.88 88 SER A N 1
ATOM 742 C CA . SER A 1 88 ? 3.277 3.539 -3.062 1.00 87.88 88 SER A CA 1
ATOM 743 C C . SER A 1 88 ? 4.795 3.517 -2.884 1.00 87.88 88 SER A C 1
ATOM 745 O O . SER A 1 88 ? 5.505 4.142 -3.669 1.00 87.88 88 SER A O 1
ATOM 747 N N . ILE A 1 89 ? 5.303 2.786 -1.885 1.00 86.31 89 ILE A N 1
ATOM 748 C CA . ILE A 1 89 ? 6.748 2.637 -1.664 1.00 86.31 89 ILE A CA 1
ATOM 749 C C . ILE A 1 89 ? 7.388 1.950 -2.867 1.00 86.31 89 ILE A C 1
ATOM 751 O O . ILE A 1 89 ? 8.426 2.395 -3.347 1.00 86.31 89 ILE A O 1
ATOM 755 N N . LEU A 1 90 ? 6.754 0.897 -3.382 1.00 83.69 90 LEU A N 1
ATOM 756 C CA . LEU A 1 90 ? 7.265 0.167 -4.531 1.00 83.69 90 LEU A CA 1
ATOM 757 C C . LEU A 1 90 ? 7.400 1.069 -5.758 1.00 83.69 90 LEU A C 1
ATOM 759 O O . LEU A 1 90 ? 8.413 1.003 -6.445 1.00 83.69 90 LEU A O 1
ATOM 763 N N . LEU A 1 91 ? 6.439 1.973 -5.972 1.00 80.12 91 LEU A N 1
ATOM 764 C CA . LEU A 1 91 ? 6.476 2.922 -7.081 1.00 80.12 91 LEU A CA 1
ATOM 765 C C . LEU A 1 91 ? 7.672 3.859 -6.949 1.00 80.12 91 LEU A C 1
ATOM 767 O O . LEU A 1 91 ? 8.447 3.987 -7.894 1.00 80.12 91 LEU A O 1
ATOM 771 N N . VAL A 1 92 ? 7.852 4.452 -5.764 1.00 82.81 92 VAL A N 1
ATOM 772 C CA . VAL A 1 92 ? 8.998 5.323 -5.464 1.00 82.81 92 VAL A CA 1
ATOM 773 C C . VAL A 1 92 ? 10.301 4.592 -5.762 1.00 82.81 92 VAL A C 1
ATOM 775 O O . VAL A 1 92 ? 11.137 5.113 -6.492 1.00 82.81 92 VAL A O 1
ATOM 778 N N . VAL A 1 93 ? 10.447 3.361 -5.270 1.00 81.31 93 VAL A N 1
ATOM 779 C CA . VAL A 1 93 ? 11.669 2.581 -5.468 1.00 81.31 93 VAL A CA 1
ATOM 780 C C . VAL A 1 93 ? 11.893 2.270 -6.950 1.00 81.31 93 VAL A C 1
ATOM 782 O O . VAL A 1 93 ? 12.978 2.530 -7.459 1.00 81.31 93 VAL A O 1
ATOM 785 N N . THR A 1 94 ? 10.878 1.791 -7.675 1.00 76.25 94 THR A N 1
ATOM 786 C CA . THR A 1 94 ? 11.013 1.490 -9.113 1.00 76.25 94 THR A CA 1
ATOM 787 C C . THR A 1 94 ? 11.365 2.715 -9.955 1.00 76.25 94 THR A C 1
ATOM 789 O O . THR A 1 94 ? 12.047 2.574 -10.966 1.00 76.25 94 THR A O 1
ATOM 792 N N . VAL A 1 95 ? 10.956 3.916 -9.539 1.00 77.62 95 VAL A N 1
ATOM 793 C CA . VAL A 1 95 ? 11.344 5.142 -10.239 1.00 77.62 95 VAL A CA 1
ATOM 794 C C . VAL A 1 95 ? 12.742 5.611 -9.833 1.00 77.62 95 VAL A C 1
ATOM 796 O O . VAL A 1 95 ? 13.479 6.094 -10.686 1.00 77.62 95 VAL A O 1
ATOM 799 N N . CYS A 1 96 ? 13.153 5.436 -8.572 1.00 79.62 96 CYS A N 1
ATOM 800 C CA . CYS A 1 96 ? 14.535 5.699 -8.152 1.00 79.62 96 CYS A CA 1
ATOM 801 C C . CYS A 1 96 ? 15.553 4.829 -8.903 1.00 79.62 96 CYS A C 1
ATOM 803 O O . CYS A 1 96 ? 16.668 5.278 -9.136 1.00 79.62 96 CYS A O 1
ATOM 805 N N . PHE A 1 97 ? 15.169 3.611 -9.289 1.00 76.06 97 PHE A N 1
ATOM 806 C CA . PHE A 1 97 ? 15.975 2.725 -10.135 1.00 76.06 97 PHE A CA 1
ATOM 807 C C . PHE A 1 97 ? 15.777 2.964 -11.642 1.00 76.06 97 PHE A C 1
ATOM 809 O O . PHE A 1 97 ? 16.232 2.154 -12.440 1.00 76.06 97 PHE A O 1
ATOM 816 N N . GLU A 1 98 ? 15.066 4.028 -12.036 1.00 71.38 98 GLU A N 1
ATOM 817 C CA . GLU A 1 98 ? 14.781 4.390 -13.436 1.00 71.38 98 GLU A CA 1
ATOM 818 C C . GLU A 1 98 ? 14.071 3.292 -14.257 1.00 71.38 98 GLU A C 1
ATOM 820 O O . GLU A 1 98 ? 13.968 3.376 -15.479 1.00 71.38 98 GLU A O 1
ATOM 825 N N . ILE A 1 99 ? 13.494 2.286 -13.588 1.00 72.62 99 ILE A N 1
ATOM 826 C CA . ILE A 1 99 ? 12.729 1.196 -14.218 1.00 72.62 99 ILE A CA 1
ATOM 827 C C . ILE A 1 99 ? 11.442 1.756 -14.837 1.00 72.62 99 ILE A C 1
ATOM 829 O O . ILE A 1 99 ? 10.973 1.295 -15.878 1.00 72.62 99 ILE A O 1
ATOM 833 N N . ILE A 1 100 ? 10.863 2.772 -14.193 1.00 69.12 100 ILE A N 1
ATOM 834 C CA . ILE A 1 100 ? 9.690 3.502 -14.671 1.00 69.12 100 ILE A CA 1
ATOM 835 C C . ILE A 1 100 ? 10.075 4.968 -14.869 1.00 69.12 100 ILE A C 1
ATOM 837 O O . ILE A 1 100 ? 10.663 5.585 -13.982 1.00 69.12 100 ILE A O 1
ATOM 841 N N . ARG A 1 101 ? 9.693 5.549 -16.016 1.00 68.25 101 ARG A N 1
ATOM 842 C CA . ARG A 1 101 ? 9.882 6.981 -16.294 1.00 68.25 101 ARG A CA 1
ATOM 843 C C . ARG A 1 101 ? 9.235 7.846 -15.211 1.00 68.25 101 ARG A C 1
ATOM 845 O O . ARG A 1 101 ? 8.139 7.549 -14.737 1.00 68.25 101 ARG A O 1
ATOM 852 N N . HIS A 1 102 ? 9.869 8.974 -14.897 1.00 63.75 102 HIS A N 1
ATOM 853 C CA . HIS A 1 102 ? 9.411 9.917 -13.868 1.00 63.75 102 HIS A CA 1
ATOM 854 C C . HIS A 1 102 ? 7.988 10.463 -14.089 1.00 63.75 102 HIS A C 1
ATOM 856 O O . HIS A 1 102 ? 7.336 10.866 -13.131 1.00 63.75 102 HIS A O 1
ATOM 862 N N . GLU A 1 103 ? 7.462 10.409 -15.315 1.00 64.44 103 GLU A N 1
ATOM 863 C CA . GLU A 1 103 ? 6.065 10.744 -15.636 1.00 64.44 103 GLU A CA 1
ATOM 864 C C . GLU A 1 103 ? 5.044 9.880 -14.866 1.00 64.44 103 GLU A C 1
ATOM 866 O O . GLU A 1 103 ? 3.924 10.313 -14.601 1.00 64.44 103 GLU A O 1
ATOM 871 N N . ALA A 1 104 ? 5.424 8.674 -14.432 1.00 59.00 104 ALA A N 1
ATOM 872 C CA . ALA A 1 104 ? 4.581 7.841 -13.577 1.00 59.00 104 ALA A CA 1
ATOM 873 C C . ALA A 1 104 ? 4.497 8.345 -12.122 1.00 59.00 104 ALA A C 1
ATOM 875 O O . ALA A 1 104 ? 3.514 8.043 -11.445 1.00 59.00 104 ALA A O 1
ATOM 876 N N . ILE A 1 105 ? 5.489 9.121 -11.648 1.00 58.16 105 ILE A N 1
ATOM 877 C CA . ILE A 1 105 ? 5.446 9.804 -10.339 1.00 58.16 105 ILE A CA 1
ATOM 878 C C . ILE A 1 105 ? 4.455 10.961 -10.381 1.00 58.16 105 ILE A C 1
ATOM 880 O O . ILE A 1 105 ? 3.687 11.151 -9.439 1.00 58.16 105 ILE A O 1
ATOM 884 N N . THR A 1 106 ? 4.503 11.760 -11.448 1.00 57.44 106 THR A N 1
ATOM 885 C CA . THR A 1 106 ? 3.619 12.920 -11.620 1.00 57.44 106 THR A CA 1
ATOM 886 C C . THR A 1 106 ? 2.200 12.508 -12.006 1.00 57.44 106 THR A C 1
ATOM 888 O O . THR A 1 106 ? 1.262 13.284 -11.824 1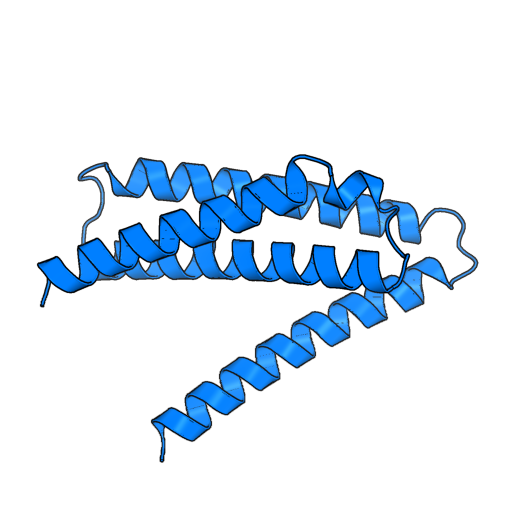.00 57.44 106 THR A O 1
ATOM 891 N N . GLY A 1 107 ? 2.020 11.276 -12.487 1.00 60.84 107 GLY A N 1
ATOM 892 C CA . GLY A 1 107 ? 0.718 10.654 -12.671 1.00 60.84 107 GLY A CA 1
ATOM 893 C C . GLY A 1 107 ? -0.035 10.435 -11.353 1.00 60.84 107 GLY A C 1
ATOM 894 O O . GLY A 1 107 ? 0.548 10.238 -10.287 1.00 60.84 107 GLY A O 1
ATOM 895 N N . PHE A 1 108 ? -1.368 10.406 -11.437 1.00 61.19 108 PHE A N 1
ATOM 896 C CA . PHE A 1 108 ? -2.276 10.200 -10.299 1.00 61.19 108 PHE A CA 1
ATOM 897 C C . PHE A 1 108 ? -1.935 8.969 -9.428 1.00 61.19 108 PHE A C 1
ATOM 899 O O . PHE A 1 108 ? -2.282 8.959 -8.253 1.00 61.19 108 PHE A O 1
ATOM 906 N N . TYR A 1 109 ? -1.228 7.967 -9.960 1.00 64.94 109 TYR A N 1
ATOM 907 C CA . TYR A 1 109 ? -0.946 6.670 -9.329 1.00 64.94 109 TYR A CA 1
ATOM 908 C C . TYR A 1 109 ? -0.247 6.736 -7.966 1.00 64.94 109 TYR A C 1
ATOM 910 O O . TYR A 1 109 ? -0.655 6.048 -7.028 1.00 64.94 109 TYR A O 1
ATOM 918 N N . LEU A 1 110 ? 0.819 7.538 -7.844 1.00 66.25 110 LEU A N 1
ATOM 919 C CA . LEU A 1 110 ? 1.564 7.650 -6.584 1.00 66.25 110 LEU A CA 1
ATOM 920 C C . LEU A 1 110 ? 0.691 8.334 -5.532 1.00 66.25 110 LEU A C 1
ATOM 922 O O . LEU A 1 110 ? 0.551 7.857 -4.402 1.00 66.25 110 LEU A O 1
ATOM 926 N N . PHE A 1 111 ? 0.051 9.425 -5.949 1.00 75.81 111 PHE A N 1
ATOM 927 C CA . PHE A 1 111 ? -0.791 10.237 -5.092 1.00 75.81 111 PHE A CA 1
ATOM 928 C C . PHE A 1 111 ? -2.031 9.483 -4.619 1.00 75.81 111 PHE A C 1
ATOM 930 O O . PHE A 1 111 ? -2.356 9.583 -3.442 1.00 75.81 111 PHE A O 1
ATOM 937 N N . THR A 1 112 ? -2.699 8.688 -5.458 1.00 85.88 112 THR A N 1
ATOM 938 C CA . THR A 1 112 ? -3.934 7.999 -5.057 1.00 85.88 112 THR A CA 1
ATOM 939 C C . THR A 1 112 ? -3.681 6.975 -3.960 1.00 85.88 112 THR A C 1
ATOM 941 O O . THR A 1 112 ? -4.278 7.096 -2.891 1.00 85.88 112 THR A O 1
ATOM 944 N N . ASN A 1 113 ? -2.761 6.025 -4.159 1.00 88.75 113 ASN A N 1
ATOM 945 C CA . ASN A 1 113 ? -2.463 5.003 -3.149 1.00 88.75 113 ASN A CA 1
ATOM 946 C C . ASN A 1 113 ? -1.954 5.643 -1.845 1.00 88.75 113 ASN A C 1
ATOM 948 O O . ASN A 1 113 ? -2.394 5.281 -0.748 1.00 88.75 113 ASN A O 1
ATOM 952 N N . PHE A 1 114 ? -1.086 6.654 -1.953 1.00 89.56 114 PHE A N 1
ATOM 953 C CA . PHE A 1 114 ? -0.528 7.328 -0.785 1.00 89.56 114 PHE A CA 1
ATOM 954 C C . PHE A 1 114 ? -1.605 8.098 -0.008 1.00 89.56 114 PHE A C 1
ATOM 956 O O . PHE A 1 114 ? -1.772 7.880 1.194 1.00 89.56 114 PHE A O 1
ATOM 963 N N . ILE A 1 115 ? -2.412 8.922 -0.684 1.00 90.56 115 ILE A N 1
ATOM 964 C CA . ILE A 1 115 ? -3.525 9.664 -0.069 1.00 90.56 115 ILE A CA 1
ATOM 965 C C . ILE A 1 115 ? -4.520 8.700 0.580 1.00 90.56 115 ILE A C 1
ATOM 967 O O . ILE A 1 115 ? -4.905 8.900 1.733 1.00 90.56 115 ILE A O 1
ATOM 971 N N . ILE A 1 116 ? -4.907 7.628 -0.116 1.00 91.38 116 ILE A N 1
ATOM 972 C CA . ILE A 1 116 ? -5.828 6.614 0.410 1.00 91.38 116 ILE A CA 1
ATOM 973 C C . ILE A 1 116 ? -5.285 6.018 1.706 1.00 91.38 116 ILE A C 1
ATOM 975 O O . ILE A 1 116 ? -6.015 5.945 2.696 1.00 91.38 116 ILE A O 1
ATOM 979 N N . SER A 1 117 ? -4.004 5.642 1.742 1.00 92.06 117 SER A N 1
ATOM 980 C CA . SER A 1 117 ? -3.402 5.092 2.957 1.00 92.06 117 SER A CA 1
ATOM 981 C C . SER A 1 117 ? -3.408 6.071 4.136 1.00 92.06 117 SER A C 1
ATOM 983 O O . SER A 1 117 ? -3.740 5.674 5.256 1.00 92.06 117 SER A O 1
ATOM 985 N N . ILE A 1 118 ? -3.140 7.359 3.890 1.00 92.94 118 ILE A N 1
ATOM 986 C CA . ILE A 1 118 ? -3.215 8.413 4.909 1.00 92.94 118 ILE A CA 1
ATOM 987 C C . ILE A 1 118 ? -4.644 8.533 5.450 1.00 92.94 118 ILE A C 1
ATOM 989 O O . ILE A 1 118 ? -4.862 8.540 6.665 1.00 92.94 118 ILE A O 1
ATOM 993 N N . VAL A 1 119 ? -5.638 8.593 4.562 1.00 94.00 119 VAL A N 1
ATOM 994 C CA . VAL A 1 119 ? -7.051 8.718 4.949 1.00 94.00 119 VAL A CA 1
ATOM 995 C C . VAL A 1 119 ? -7.502 7.497 5.757 1.00 94.00 119 VAL A C 1
ATOM 997 O O . VAL A 1 119 ? -8.150 7.644 6.799 1.00 94.00 119 VAL A O 1
ATOM 1000 N N . ILE A 1 120 ? -7.113 6.294 5.328 1.00 93.19 120 ILE A N 1
ATOM 1001 C CA . ILE A 1 120 ? -7.360 5.040 6.048 1.00 93.19 120 ILE A CA 1
ATOM 1002 C C . ILE A 1 120 ? -6.746 5.082 7.449 1.00 93.19 120 ILE A C 1
ATOM 1004 O O . ILE A 1 120 ? -7.426 4.727 8.416 1.00 93.19 120 ILE A O 1
ATOM 1008 N N . PHE A 1 121 ? -5.503 5.548 7.587 1.00 93.25 121 PHE A N 1
ATOM 1009 C CA . PHE A 1 121 ? -4.828 5.657 8.880 1.00 93.25 121 PHE A CA 1
ATOM 1010 C C . PHE A 1 121 ? -5.605 6.551 9.854 1.00 93.25 121 PHE A C 1
ATOM 1012 O O . PHE A 1 121 ? -5.916 6.133 10.975 1.00 93.25 121 PHE A O 1
ATOM 1019 N N . PHE A 1 122 ? -5.999 7.755 9.423 1.00 93.19 122 PHE A N 1
ATOM 1020 C CA . PHE A 1 122 ? -6.799 8.658 10.256 1.00 93.19 122 PHE A CA 1
ATOM 1021 C C . PHE A 1 122 ? -8.159 8.058 10.619 1.00 93.19 122 PHE A C 1
ATOM 1023 O O . PHE A 1 122 ? -8.617 8.183 11.761 1.00 93.19 122 PHE A O 1
ATOM 1030 N N . ARG A 1 123 ? -8.802 7.364 9.674 1.00 91.50 123 ARG A N 1
ATOM 1031 C CA . ARG A 1 123 ? -10.086 6.701 9.910 1.00 91.50 123 ARG A CA 1
ATOM 1032 C C . ARG A 1 123 ? -9.964 5.579 10.939 1.00 91.50 123 ARG A C 1
ATOM 1034 O O . ARG A 1 123 ? -10.764 5.542 11.874 1.00 91.50 123 ARG A O 1
ATOM 1041 N N . ALA A 1 124 ? -8.970 4.706 10.797 1.00 90.88 124 ALA A N 1
ATOM 1042 C CA . ALA A 1 124 ? -8.702 3.620 11.733 1.00 90.88 124 ALA A CA 1
ATOM 1043 C C . ALA A 1 124 ? -8.402 4.166 13.136 1.00 90.88 124 ALA A C 1
ATOM 1045 O O . ALA A 1 124 ? -9.035 3.744 14.105 1.00 90.88 124 ALA A O 1
ATOM 1046 N N . ARG A 1 125 ? -7.534 5.183 13.240 1.00 91.62 125 ARG A N 1
ATOM 1047 C CA . ARG A 1 125 ? -7.206 5.848 14.511 1.00 91.62 125 ARG A CA 1
ATOM 1048 C C . ARG A 1 125 ? -8.447 6.412 15.205 1.00 91.62 125 ARG A C 1
ATOM 1050 O O . ARG A 1 125 ? -8.616 6.224 16.408 1.00 91.62 125 ARG A O 1
ATOM 1057 N N . ARG A 1 126 ? -9.342 7.058 14.451 1.00 89.94 126 ARG A N 1
ATOM 1058 C CA . ARG A 1 126 ? -10.600 7.603 14.986 1.00 89.94 126 ARG A CA 1
ATOM 1059 C C . ARG A 1 126 ? -11.532 6.517 15.524 1.00 89.94 126 ARG A C 1
ATOM 1061 O O . ARG A 1 126 ? -12.233 6.766 16.498 1.00 89.94 126 ARG A O 1
ATOM 1068 N N . ILE A 1 127 ? -11.575 5.342 14.894 1.00 87.00 127 ILE A N 1
ATOM 1069 C CA . ILE A 1 127 ? -12.400 4.221 15.370 1.00 87.00 127 ILE A CA 1
ATOM 1070 C C . ILE A 1 127 ? -11.802 3.641 16.655 1.00 87.00 127 ILE A C 1
ATOM 1072 O O . ILE A 1 127 ? -12.528 3.487 17.632 1.00 87.00 127 ILE A O 1
ATOM 1076 N N . ILE A 1 128 ? -10.488 3.396 16.686 1.00 88.25 128 ILE A N 1
ATOM 1077 C CA . ILE A 1 128 ? -9.789 2.868 17.870 1.00 88.25 128 ILE A CA 1
ATOM 1078 C C . ILE A 1 128 ? -10.011 3.785 19.080 1.00 88.25 128 ILE A C 1
ATOM 1080 O O . ILE A 1 128 ? -10.458 3.319 20.120 1.00 88.25 128 ILE A O 1
ATOM 1084 N N . SER A 1 129 ? -9.812 5.097 18.911 1.00 86.38 129 SER A N 1
ATOM 1085 C CA . SER A 1 129 ? -9.998 6.097 19.975 1.00 86.38 129 SER A CA 1
ATOM 1086 C C . SER A 1 129 ? -11.434 6.225 20.497 1.00 86.38 129 SER A C 1
ATOM 1088 O O . SER A 1 129 ? -11.634 6.861 21.521 1.00 86.38 129 SER A O 1
ATOM 1090 N N . ARG A 1 130 ? -12.439 5.723 19.772 1.00 80.00 130 ARG A N 1
ATOM 1091 C CA . ARG A 1 130 ? -13.846 5.728 20.210 1.00 80.00 130 ARG A CA 1
ATOM 1092 C C . ARG A 1 130 ? -14.280 4.408 20.844 1.00 80.00 130 ARG A C 1
ATOM 1094 O O . ARG A 1 130 ? -15.415 4.315 21.295 1.00 80.00 130 ARG A O 1
ATOM 1101 N N . THR A 1 131 ? -13.441 3.377 20.757 1.00 71.50 131 THR A N 1
ATOM 1102 C CA . THR A 1 131 ? -13.767 2.01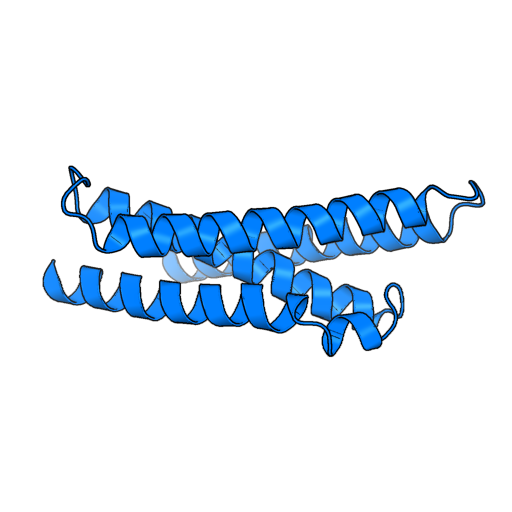3 21.204 1.00 71.50 131 THR A CA 1
ATOM 1103 C C . THR A 1 131 ? -13.024 1.636 22.491 1.00 71.50 131 THR A C 1
ATOM 1105 O O . THR A 1 131 ? -13.465 0.722 23.178 1.00 71.50 131 THR A O 1
ATOM 1108 N N . 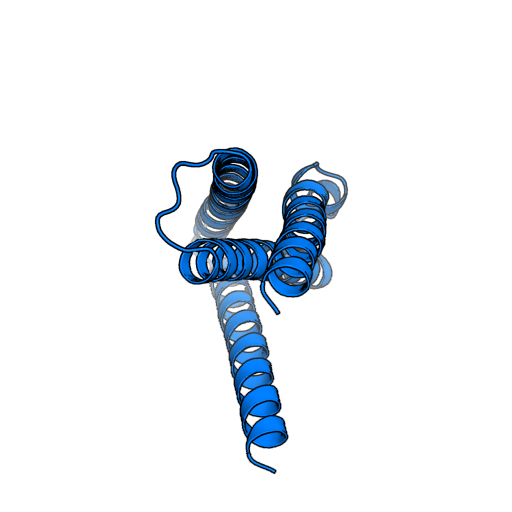ILE A 1 132 ? -11.911 2.317 22.786 1.00 57.00 132 ILE A N 1
ATOM 1109 C CA . ILE A 1 132 ? -11.197 2.313 24.075 1.00 57.00 132 ILE A CA 1
ATOM 1110 C C . ILE A 1 132 ? -11.735 3.481 24.896 1.00 57.00 132 ILE A C 1
ATOM 1112 O O . ILE A 1 132 ? -11.975 3.278 26.102 1.00 57.00 132 ILE A O 1
#

Sequence (132 aa):
MKNIIYKSLLLSLLITNIWSVVMFFIYYFDNPVLFSGFKTLFIYIWSCWISSGLGILILLFSFLKIWKSNQSKVFLLILIGWFNIFFSILLVVTVCFEIIRHEAITGFYLFTNFIISIVIFFRARRIISRTI

pLDDT: mean 78.02, std 11.13, range [51.75, 94.0]

Secondary structure (DSSP, 8-state):
-HHHHHHHHHHHHHHHHHHHHHHHHHHHHHSSSTTHHHHHHHHHHHHHHHHHHHHHHHHHHTTSTT-S-HHHHHHHHHHHHHHHHHHHHHHHHHHHTTSS-THHHHSHHHHHHHHHHHHHHHHHHHHHHHH-

Radius of gyration: 17.12 Å; chains: 1; bounding box: 41×24×50 Å